Protein AF-A0A2T0Q9R5-F1 (afdb_monomer_lite)

Organism: NCBI:txid1144618

Secondary structure (DSSP, 8-state):
----HHHH-TTSTTHHHHHHHHHHHSTTS-TTHHHHHHHHHHHHHHH-PPPSS--HHHHHHHHHHHHH-GGGS-TTHHHHHH---SSSHHHHHHHHHHHHSTTPPP--S--S---------

Sequence (121 aa):
MAGPFWRKNKDASFAVLLSVVESYYHPETPPDGGAKLHRLVHRVGHEHVSSQVHDIPKFLDQLRAAIADPSQIPGDALDDAADFEDGSDEAFLARVWHDIYPGRPLPTADSGNGDSRAGPG

pLDDT: mean 80.98, std 13.07, range [42.19, 92.5]

Radius of gyration: 16.28 Å; chains: 1; bounding box: 32×43×56 Å

Foldseek 3Di:
DPPDPLVVDVPDQCSLLLQLLLAQQAPVHPVCSLVVLLVVLCCCVPVVDQDPRGGNVVNVVSLLVCLQPVVSPPPCSNCVRRVDPLVDPNSVSQVSVCSNPPPDDRNYPDPDDDPPPDDDD

Structure (mmCIF, N/CA/C/O backbone):
data_AF-A0A2T0Q9R5-F1
#
_entry.id   AF-A0A2T0Q9R5-F1
#
loop_
_atom_site.group_PDB
_atom_site.id
_atom_site.type_symbol
_atom_site.label_atom_id
_atom_site.label_alt_id
_atom_site.label_comp_id
_atom_site.label_asym_id
_atom_site.label_entity_id
_atom_site.label_seq_id
_atom_site.pdbx_PDB_ins_code
_atom_site.Cartn_x
_atom_site.Cartn_y
_atom_site.Cartn_z
_atom_site.occupancy
_atom_site.B_iso_or_equiv
_atom_site.auth_seq_id
_atom_site.auth_comp_id
_atom_site.auth_asym_id
_atom_site.auth_atom_id
_atom_site.pdbx_PDB_model_num
ATOM 1 N N . MET A 1 1 ? -2.820 20.119 -15.777 1.00 43.66 1 MET A N 1
ATOM 2 C CA . MET A 1 1 ? -2.872 19.500 -14.436 1.00 43.66 1 MET A CA 1
ATOM 3 C C . MET A 1 1 ? -1.467 19.072 -14.055 1.00 43.66 1 MET A C 1
ATOM 5 O O . MET A 1 1 ? -0.789 18.457 -14.872 1.00 43.66 1 MET A O 1
ATOM 9 N N . ALA A 1 2 ? -0.977 19.474 -12.884 1.00 56.84 2 ALA A N 1
ATOM 10 C CA . ALA A 1 2 ? 0.310 18.994 -12.402 1.00 56.84 2 ALA A CA 1
ATOM 11 C C . ALA A 1 2 ? 0.127 17.526 -11.999 1.00 56.84 2 ALA A C 1
ATOM 13 O O . ALA A 1 2 ? -0.647 17.254 -11.096 1.00 56.84 2 ALA A O 1
ATOM 14 N N . GLY A 1 3 ? 0.797 16.593 -12.686 1.00 61.56 3 GLY A N 1
ATOM 15 C CA . GLY A 1 3 ? 0.727 15.173 -12.325 1.00 61.56 3 GLY A CA 1
ATOM 16 C C . GLY A 1 3 ? 1.124 14.914 -10.862 1.00 61.56 3 GLY A C 1
ATOM 17 O O . GLY A 1 3 ? 1.839 15.753 -10.287 1.00 61.56 3 G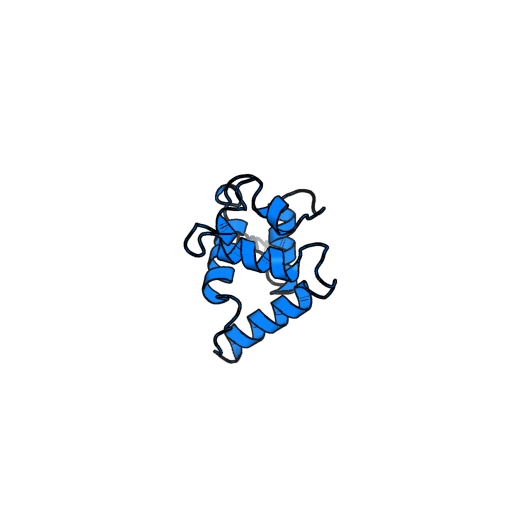LY A O 1
ATOM 18 N N . PRO A 1 4 ? 0.688 13.779 -10.297 1.00 80.00 4 PRO A N 1
ATOM 19 C CA . PRO A 1 4 ? 0.810 13.485 -8.876 1.00 80.00 4 PRO A CA 1
ATOM 20 C C . PRO A 1 4 ? 2.262 13.512 -8.391 1.00 80.00 4 PRO A C 1
ATOM 22 O O . PRO A 1 4 ? 3.198 13.195 -9.135 1.00 80.00 4 PRO A O 1
ATOM 25 N N . PHE A 1 5 ? 2.467 13.936 -7.141 1.00 80.31 5 PHE A N 1
ATOM 26 C CA . PHE A 1 5 ? 3.804 14.215 -6.612 1.00 80.31 5 PHE A CA 1
ATOM 27 C C . PHE A 1 5 ? 4.682 12.955 -6.553 1.00 80.31 5 PHE A C 1
ATOM 29 O O . PHE A 1 5 ? 5.872 13.044 -6.858 1.00 80.31 5 PHE A O 1
ATOM 36 N N . TRP A 1 6 ? 4.107 11.784 -6.251 1.00 82.44 6 TRP A N 1
ATOM 37 C CA . TRP A 1 6 ? 4.840 10.51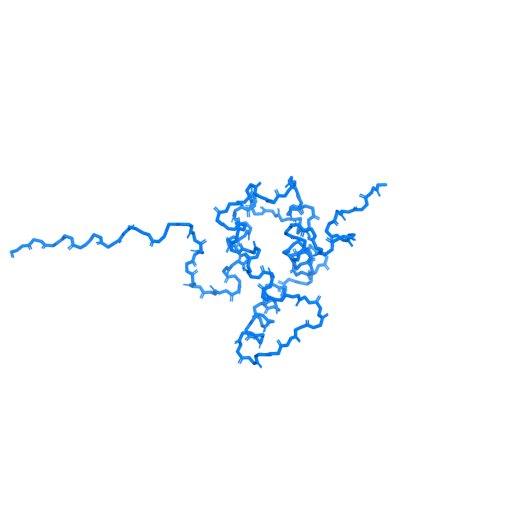5 -6.153 1.00 82.44 6 TRP A CA 1
ATOM 38 C C . TRP A 1 6 ? 5.390 10.042 -7.500 1.00 82.44 6 TRP A C 1
ATOM 40 O O . TRP A 1 6 ? 6.473 9.462 -7.551 1.00 82.44 6 TRP A O 1
ATOM 50 N N . ARG A 1 7 ? 4.717 10.376 -8.612 1.00 80.62 7 ARG A N 1
ATOM 51 C CA . ARG A 1 7 ? 5.225 10.107 -9.969 1.00 80.62 7 ARG A CA 1
ATOM 52 C C . ARG A 1 7 ? 6.424 10.986 -10.335 1.00 80.62 7 ARG A C 1
ATOM 54 O O . ARG A 1 7 ? 7.223 10.612 -11.188 1.00 80.62 7 ARG A O 1
ATOM 61 N N . LYS A 1 8 ? 6.555 12.159 -9.708 1.00 82.06 8 LYS A N 1
ATOM 62 C CA . LYS A 1 8 ? 7.641 13.120 -9.968 1.00 82.06 8 LYS A CA 1
ATOM 63 C C . LYS A 1 8 ? 8.806 12.987 -8.993 1.00 82.06 8 LYS A C 1
ATOM 65 O O . LYS A 1 8 ? 9.930 13.311 -9.363 1.00 82.06 8 LYS A O 1
ATOM 70 N N . ASN A 1 9 ? 8.543 12.543 -7.765 1.00 81.12 9 ASN A N 1
ATOM 71 C CA . ASN A 1 9 ? 9.534 12.439 -6.706 1.00 81.12 9 ASN A CA 1
ATOM 72 C C . ASN A 1 9 ? 9.405 11.106 -5.953 1.00 81.12 9 ASN A C 1
ATOM 74 O O . ASN A 1 9 ? 8.560 10.959 -5.072 1.00 81.12 9 ASN A O 1
ATOM 78 N N . LYS A 1 10 ? 10.297 10.159 -6.267 1.00 73.75 10 LYS A N 1
ATOM 79 C CA . LYS A 1 10 ? 10.360 8.833 -5.622 1.00 73.75 10 LYS A CA 1
ATOM 80 C C . LYS A 1 10 ? 10.882 8.874 -4.179 1.00 73.75 10 LYS A C 1
ATOM 82 O O . LYS A 1 10 ? 10.759 7.887 -3.449 1.00 73.75 10 LYS A O 1
ATOM 87 N N . ASP A 1 11 ? 11.456 10.001 -3.769 1.00 79.38 11 ASP A N 1
ATOM 88 C CA . ASP A 1 11 ? 11.939 10.238 -2.408 1.00 79.38 11 ASP A CA 1
ATOM 89 C C . ASP A 1 11 ? 10.905 10.938 -1.524 1.00 79.38 11 ASP A C 1
ATOM 91 O O . ASP A 1 11 ? 11.137 11.107 -0.329 1.00 79.38 11 ASP A O 1
ATOM 95 N N . ALA A 1 12 ? 9.745 11.308 -2.075 1.00 84.19 12 ALA A N 1
ATOM 96 C CA . ALA A 1 12 ? 8.647 11.817 -1.269 1.00 84.19 12 ALA A CA 1
ATOM 97 C C . ALA A 1 12 ? 8.078 10.726 -0.341 1.00 84.19 12 ALA A C 1
ATOM 99 O O . ALA A 1 12 ? 8.138 9.524 -0.630 1.00 84.19 12 ALA A O 1
ATOM 100 N N . SER A 1 13 ? 7.506 11.159 0.784 1.00 85.88 13 SER A N 1
ATOM 101 C CA . SER A 1 13 ? 6.835 10.276 1.739 1.00 85.88 13 SER A CA 1
ATOM 102 C C . SER A 1 13 ? 5.770 9.439 1.036 1.00 85.88 13 SER A C 1
ATOM 104 O O . SER A 1 13 ? 5.015 9.955 0.216 1.00 85.88 13 SER A O 1
ATOM 106 N N . PHE A 1 14 ? 5.748 8.138 1.331 1.00 88.75 14 PHE A N 1
ATOM 107 C CA . PHE A 1 14 ? 4.812 7.166 0.751 1.00 88.75 14 PHE A CA 1
ATOM 108 C C . PHE A 1 14 ? 4.861 7.027 -0.782 1.00 88.75 14 PHE A C 1
ATOM 110 O O . PHE A 1 14 ? 4.076 6.276 -1.348 1.00 88.75 14 PHE A O 1
ATOM 117 N N . ALA A 1 15 ? 5.811 7.656 -1.486 1.00 90.44 15 ALA A N 1
ATOM 118 C CA . ALA A 1 15 ? 5.853 7.605 -2.948 1.00 90.44 15 ALA A CA 1
ATOM 119 C C . ALA A 1 15 ? 6.051 6.187 -3.507 1.00 90.44 15 ALA A C 1
ATOM 121 O O . ALA A 1 15 ? 5.552 5.870 -4.588 1.00 90.44 15 ALA A O 1
ATOM 122 N N . VAL A 1 16 ? 6.771 5.327 -2.778 1.00 91.62 16 VAL A N 1
ATOM 123 C CA . VAL A 1 16 ? 6.989 3.933 -3.185 1.00 91.62 16 VAL A CA 1
ATOM 124 C C . VAL A 1 16 ? 5.727 3.110 -2.946 1.00 91.62 16 VAL A C 1
ATOM 126 O O . VAL A 1 16 ? 5.347 2.357 -3.837 1.00 91.62 16 VAL A O 1
ATOM 129 N N . LEU A 1 17 ? 5.050 3.302 -1.808 1.00 92.06 17 LEU A N 1
ATOM 130 C CA . LEU A 1 17 ? 3.726 2.737 -1.538 1.00 92.06 17 LEU A CA 1
ATOM 131 C C . LEU A 1 17 ? 2.745 3.083 -2.658 1.00 92.06 17 LEU A C 1
ATOM 133 O O . LEU A 1 17 ? 2.229 2.172 -3.298 1.00 92.06 17 LEU A O 1
ATOM 137 N N . LEU A 1 18 ? 2.587 4.374 -2.952 1.00 91.44 18 LEU A N 1
ATOM 138 C CA . LEU A 1 18 ? 1.685 4.887 -3.986 1.00 91.44 18 LEU A CA 1
ATOM 139 C C . LEU A 1 18 ? 2.012 4.315 -5.371 1.00 91.44 18 LEU A C 1
ATOM 141 O O . LEU A 1 18 ? 1.132 3.833 -6.072 1.00 91.44 18 LEU A O 1
ATOM 145 N N . SER A 1 19 ? 3.296 4.258 -5.734 1.00 90.12 19 SER A N 1
ATOM 146 C CA . SER A 1 19 ? 3.719 3.679 -7.017 1.00 90.12 19 SER A CA 1
ATOM 147 C C . SER A 1 19 ? 3.427 2.178 -7.125 1.00 90.12 19 SER A C 1
ATOM 149 O O . SER A 1 19 ? 3.131 1.682 -8.212 1.00 90.12 19 SER A O 1
ATOM 151 N N . VAL A 1 20 ? 3.559 1.429 -6.025 1.00 91.12 20 VAL A N 1
ATOM 152 C CA . VAL A 1 20 ? 3.245 -0.005 -5.998 1.00 91.12 20 VAL A CA 1
ATOM 153 C C . VAL A 1 20 ? 1.738 -0.204 -6.098 1.00 91.12 20 VAL A C 1
ATOM 155 O O . VAL A 1 20 ? 1.302 -0.980 -6.942 1.00 91.12 20 VAL A O 1
ATOM 158 N N . VAL A 1 21 ? 0.934 0.502 -5.303 1.00 91.06 21 VAL A N 1
ATOM 159 C CA . VAL A 1 21 ? -0.524 0.317 -5.351 1.00 91.06 21 VAL A CA 1
ATOM 160 C C . VAL A 1 21 ? -1.092 0.716 -6.713 1.00 91.06 21 VAL A C 1
ATOM 162 O O . VAL A 1 21 ? -1.870 -0.039 -7.279 1.00 91.06 21 VAL A O 1
ATOM 165 N N . GLU A 1 22 ? -0.568 1.775 -7.327 1.00 91.06 22 GLU A N 1
ATOM 166 C CA . GLU A 1 22 ? -0.885 2.157 -8.707 1.00 91.06 22 GLU A CA 1
ATOM 167 C C . GLU A 1 22 ? -0.535 1.063 -9.728 1.00 91.06 22 GLU A C 1
ATOM 169 O O . GLU A 1 22 ? -1.270 0.814 -10.679 1.00 91.06 22 GLU A O 1
ATOM 174 N N . SER A 1 23 ? 0.573 0.349 -9.532 1.00 89.94 23 SER A N 1
ATOM 175 C CA . SER A 1 23 ? 1.025 -0.669 -10.490 1.00 89.94 23 SER A CA 1
ATOM 176 C C . SER A 1 23 ? 0.296 -2.012 -10.371 1.00 89.94 23 SER A C 1
ATOM 178 O O . SER A 1 23 ? 0.339 -2.807 -11.313 1.00 89.94 23 SER A O 1
ATOM 180 N N . TYR A 1 24 ? -0.324 -2.299 -9.222 1.00 90.19 24 TYR A N 1
ATOM 181 C CA . TYR A 1 24 ? -0.925 -3.609 -8.932 1.00 90.19 24 TYR A CA 1
ATOM 182 C C . TYR A 1 24 ? -2.411 -3.564 -8.568 1.00 90.19 24 TYR A C 1
ATOM 184 O O . TYR A 1 24 ? -3.051 -4.603 -8.634 1.00 90.19 24 TYR A O 1
ATOM 192 N N . TYR A 1 25 ? -2.961 -2.427 -8.159 1.00 88.38 25 TYR A N 1
ATOM 193 C CA . TYR A 1 25 ? -4.350 -2.333 -7.699 1.00 88.38 25 TYR A CA 1
ATOM 194 C C . TYR A 1 25 ? -5.189 -1.337 -8.498 1.00 88.38 25 TYR A C 1
ATOM 196 O O . TYR A 1 25 ? -6.404 -1.354 -8.354 1.00 88.38 25 TYR A O 1
ATOM 204 N N . HIS A 1 26 ? -4.579 -0.538 -9.379 1.00 86.81 26 HIS A N 1
ATOM 205 C CA . HIS A 1 26 ? -5.317 0.369 -10.257 1.00 86.81 26 HIS A CA 1
ATOM 206 C C . HIS A 1 26 ? -6.266 -0.413 -11.189 1.00 86.81 26 HIS A C 1
ATOM 208 O O . HIS A 1 26 ? -5.873 -1.476 -11.684 1.00 86.81 26 HIS A O 1
ATOM 214 N N . PRO A 1 27 ? -7.472 0.090 -11.509 1.00 83.69 27 PRO A N 1
ATOM 215 C CA . PRO A 1 27 ? -8.478 -0.623 -12.313 1.00 83.69 27 PRO A CA 1
ATOM 216 C C . PRO A 1 27 ? -8.010 -0.999 -13.726 1.00 83.69 27 PRO A C 1
ATOM 218 O O . PRO A 1 27 ? -8.505 -1.952 -14.326 1.00 83.69 27 PRO A O 1
ATOM 221 N N . GLU A 1 28 ? -7.024 -0.279 -14.267 1.00 85.12 28 GLU A N 1
ATOM 222 C CA . GLU A 1 28 ? -6.391 -0.612 -15.553 1.00 85.12 28 GLU A CA 1
ATOM 223 C C . GLU A 1 28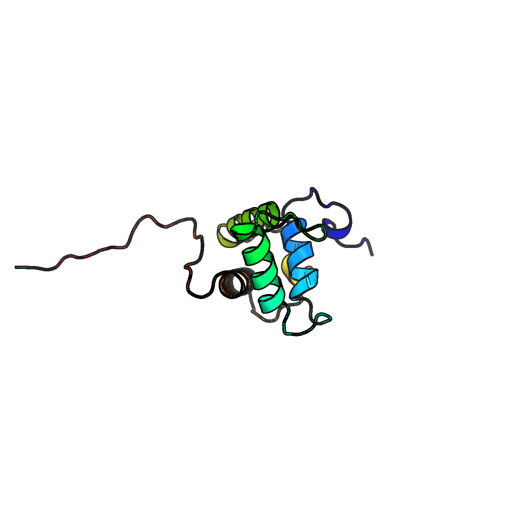 ? -5.424 -1.810 -15.472 1.00 85.12 28 GLU A C 1
ATOM 225 O O . GLU A 1 28 ? -4.947 -2.309 -16.496 1.00 85.12 28 GLU A O 1
ATOM 230 N N . THR A 1 29 ? -5.110 -2.283 -14.266 1.00 83.12 29 THR A N 1
ATOM 231 C CA . THR A 1 29 ? -4.236 -3.434 -14.040 1.00 83.12 29 THR A CA 1
ATOM 232 C C . THR A 1 29 ? -5.049 -4.731 -13.990 1.00 83.12 29 THR A C 1
ATOM 234 O O . THR A 1 29 ? -6.208 -4.744 -13.580 1.00 83.12 29 THR A O 1
ATOM 237 N N . PRO A 1 30 ? -4.478 -5.862 -14.440 1.00 81.94 30 PRO A N 1
ATOM 238 C CA . PRO A 1 30 ? -5.178 -7.140 -14.397 1.00 81.94 30 PRO A CA 1
ATOM 239 C C . PRO A 1 30 ? -5.499 -7.555 -12.949 1.00 81.94 30 PRO A C 1
ATOM 241 O O . PRO A 1 30 ? -4.668 -7.337 -12.064 1.00 81.94 30 PRO A O 1
ATOM 244 N N . PRO A 1 31 ? -6.628 -8.255 -12.718 1.00 77.44 31 PRO A N 1
ATOM 245 C CA . PRO A 1 31 ? -7.159 -8.543 -11.378 1.00 77.44 31 PRO A CA 1
ATOM 246 C C . PRO A 1 31 ? -6.228 -9.389 -10.491 1.00 77.44 31 PRO A C 1
ATOM 248 O O . PRO A 1 31 ? -6.379 -9.415 -9.275 1.00 77.44 31 PRO A O 1
ATOM 251 N N . ASP A 1 32 ? -5.223 -10.052 -11.070 1.00 84.94 32 ASP A N 1
ATOM 252 C CA . ASP A 1 32 ? -4.192 -10.814 -10.351 1.00 84.94 32 ASP A CA 1
ATOM 253 C C . ASP A 1 32 ? -3.088 -9.948 -9.710 1.00 84.94 32 ASP A C 1
ATOM 255 O O . ASP A 1 32 ? -2.016 -10.455 -9.359 1.00 84.94 32 ASP A O 1
ATOM 259 N N . GLY A 1 33 ? -3.285 -8.637 -9.604 1.00 85.88 33 GLY A N 1
ATOM 260 C CA . GLY A 1 33 ? -2.294 -7.705 -9.084 1.00 85.88 33 GLY A CA 1
ATOM 261 C C . GLY A 1 33 ? -1.812 -8.029 -7.667 1.00 85.88 33 GLY A C 1
ATOM 262 O O . GLY A 1 33 ? -0.602 -8.149 -7.455 1.00 85.88 33 GLY A O 1
ATOM 263 N N . GLY A 1 34 ? -2.729 -8.308 -6.734 1.00 86.06 34 GLY A N 1
ATOM 264 C CA . GLY A 1 34 ? -2.391 -8.738 -5.368 1.00 86.06 34 GLY A CA 1
ATOM 265 C C . GLY A 1 34 ? -1.551 -10.021 -5.340 1.00 86.06 34 GLY A C 1
ATOM 266 O O . GLY A 1 34 ? -0.500 -10.080 -4.698 1.00 86.06 34 GLY A O 1
ATOM 267 N N . ALA A 1 35 ? -1.910 -11.022 -6.153 1.00 88.00 35 ALA A N 1
ATOM 268 C CA . ALA A 1 35 ? -1.146 -12.266 -6.270 1.00 88.00 35 ALA A CA 1
ATOM 269 C C . ALA A 1 35 ? 0.265 -12.049 -6.854 1.00 88.00 35 ALA A C 1
ATOM 271 O O . ALA A 1 35 ? 1.222 -12.720 -6.451 1.00 88.00 35 ALA A O 1
ATOM 272 N N . LYS A 1 36 ? 0.424 -11.116 -7.801 1.00 88.81 36 LYS A N 1
ATOM 273 C CA . LYS A 1 36 ? 1.741 -10.728 -8.335 1.00 88.81 36 LYS A CA 1
ATOM 274 C C . LYS A 1 36 ? 2.575 -10.007 -7.283 1.00 88.81 36 LYS A C 1
ATOM 276 O O . LYS A 1 36 ? 3.761 -10.316 -7.156 1.00 88.81 36 LYS A O 1
ATOM 281 N N . LEU A 1 37 ? 1.965 -9.107 -6.515 1.00 89.69 37 LEU A N 1
ATOM 282 C CA . LEU A 1 37 ? 2.638 -8.402 -5.432 1.00 89.69 37 LEU A CA 1
ATOM 283 C C . LEU A 1 37 ? 3.102 -9.372 -4.340 1.00 89.69 37 LEU A C 1
ATOM 285 O O . LEU A 1 37 ? 4.262 -9.317 -3.940 1.00 89.69 37 LEU A O 1
ATOM 289 N N . HIS A 1 38 ? 2.259 -10.324 -3.935 1.00 89.94 38 HIS A N 1
ATOM 290 C CA . HIS A 1 38 ? 2.633 -11.383 -2.996 1.00 89.94 38 HIS A CA 1
ATOM 291 C C . HIS A 1 38 ? 3.862 -12.166 -3.474 1.00 89.94 38 HIS A C 1
ATOM 293 O O . HIS A 1 38 ? 4.836 -12.307 -2.735 1.00 89.94 38 HIS A O 1
ATOM 299 N N . ARG A 1 39 ? 3.870 -12.621 -4.736 1.00 88.81 39 ARG A N 1
ATOM 300 C CA . ARG A 1 39 ? 5.025 -13.328 -5.321 1.00 88.81 39 ARG A CA 1
ATOM 301 C C . ARG A 1 39 ? 6.284 -12.468 -5.312 1.00 88.81 39 ARG A C 1
ATOM 303 O O . ARG A 1 39 ? 7.365 -12.988 -5.047 1.00 88.81 39 ARG A O 1
ATOM 310 N N . LEU A 1 40 ? 6.153 -11.173 -5.598 1.00 88.44 40 LEU A N 1
ATOM 311 C CA . LEU A 1 40 ? 7.272 -10.238 -5.599 1.00 88.44 40 LEU A CA 1
ATOM 312 C C . LEU A 1 40 ? 7.847 -10.052 -4.191 1.00 88.44 40 LEU A C 1
ATOM 314 O O . LEU A 1 40 ? 9.057 -10.177 -4.012 1.00 88.44 40 LEU A O 1
ATOM 318 N N . VAL A 1 41 ? 6.994 -9.830 -3.189 1.00 89.31 41 VAL A N 1
ATOM 319 C CA . VAL A 1 41 ? 7.410 -9.706 -1.785 1.00 89.31 41 VAL A CA 1
ATOM 320 C C . VAL A 1 41 ? 8.057 -10.995 -1.288 1.00 89.31 41 VAL A C 1
ATOM 322 O O . VAL A 1 41 ? 9.135 -10.949 -0.695 1.00 89.31 41 VAL A O 1
ATOM 325 N N . HIS A 1 42 ? 7.449 -12.146 -1.580 1.00 88.19 42 HIS A N 1
ATOM 326 C CA . HIS A 1 42 ? 7.990 -13.449 -1.205 1.00 88.19 42 HIS A CA 1
ATOM 327 C C . HIS A 1 42 ? 9.367 -13.688 -1.835 1.00 88.19 42 HIS A C 1
ATOM 329 O O . HIS A 1 42 ? 10.295 -14.118 -1.154 1.00 88.19 42 HIS A O 1
ATOM 335 N N . ARG A 1 43 ? 9.535 -13.365 -3.122 1.00 85.75 43 ARG A N 1
ATOM 336 C CA . ARG A 1 43 ? 10.812 -13.484 -3.833 1.00 85.75 43 ARG A CA 1
ATOM 337 C C . ARG A 1 43 ? 11.891 -12.583 -3.231 1.00 85.75 43 ARG A C 1
ATOM 339 O O . ARG A 1 43 ? 12.984 -13.065 -2.963 1.00 85.75 43 ARG A O 1
ATOM 346 N N . VAL A 1 44 ? 11.605 -11.307 -2.970 1.00 87.19 44 VAL A N 1
ATOM 347 C CA . VAL A 1 44 ? 12.600 -10.402 -2.362 1.00 87.19 44 VAL A CA 1
ATOM 348 C C . VAL A 1 44 ? 12.968 -10.850 -0.945 1.00 87.19 44 VAL A C 1
ATOM 350 O O . VAL A 1 44 ? 14.147 -10.887 -0.606 1.00 87.19 44 VAL A O 1
ATOM 353 N N . GLY A 1 45 ? 11.983 -11.234 -0.129 1.00 81.69 45 GLY A N 1
ATOM 354 C CA . GLY A 1 45 ? 12.215 -11.648 1.257 1.00 81.69 45 GLY A CA 1
ATOM 355 C C . GLY A 1 45 ? 12.909 -13.006 1.403 1.00 81.69 45 GLY A C 1
ATOM 356 O O . GLY A 1 45 ? 13.706 -13.182 2.318 1.00 81.69 45 GLY A O 1
ATOM 357 N N . HIS A 1 46 ? 12.623 -13.964 0.519 1.00 81.12 46 HIS A N 1
ATOM 358 C CA . HIS A 1 46 ? 13.156 -15.326 0.613 1.00 81.12 46 HIS A CA 1
ATOM 359 C C . HIS A 1 46 ? 14.419 -15.5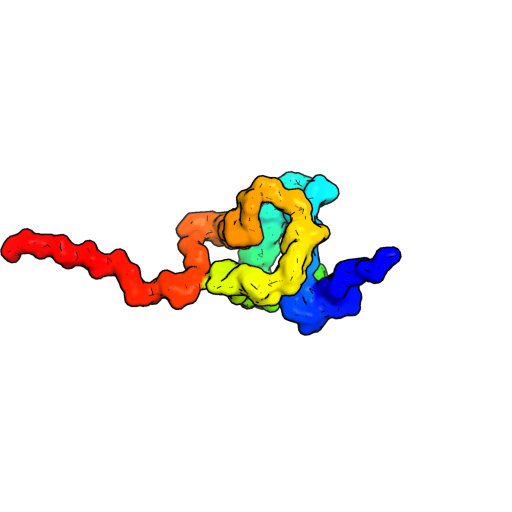23 -0.235 1.00 81.12 46 HIS A C 1
ATOM 361 O O . HIS A 1 46 ? 15.387 -16.136 0.209 1.00 81.12 46 HIS A O 1
ATOM 367 N N . GLU A 1 47 ? 14.430 -14.993 -1.459 1.00 78.44 47 GLU A N 1
ATOM 368 C CA . GLU A 1 47 ? 15.530 -15.170 -2.414 1.00 78.44 47 GLU A CA 1
ATOM 369 C C . GLU A 1 47 ? 16.587 -14.053 -2.295 1.00 78.44 47 GLU A C 1
ATOM 371 O O . GLU A 1 47 ? 17.610 -14.116 -2.971 1.00 78.44 47 GLU A O 1
ATOM 376 N N . HIS A 1 48 ? 16.365 -13.041 -1.438 1.00 71.88 48 HIS A N 1
ATOM 377 C CA . HIS A 1 48 ? 17.239 -11.867 -1.254 1.00 71.88 48 HIS A CA 1
ATOM 378 C C . HIS A 1 48 ? 17.589 -11.148 -2.568 1.00 71.88 48 HIS A C 1
ATOM 380 O O . HIS A 1 48 ? 18.623 -10.489 -2.690 1.00 71.88 48 HIS A O 1
ATOM 386 N N . VAL A 1 49 ? 16.721 -11.267 -3.574 1.00 77.38 49 VAL A N 1
ATOM 387 C CA . VAL A 1 49 ? 16.893 -10.587 -4.857 1.00 77.38 49 VAL A CA 1
ATOM 388 C C . VAL A 1 49 ? 16.343 -9.172 -4.773 1.00 77.38 49 VAL A C 1
ATOM 390 O O . VAL A 1 49 ? 15.318 -8.925 -4.143 1.00 77.38 49 VAL A O 1
ATOM 393 N N . SER A 1 50 ? 17.004 -8.232 -5.441 1.00 73.75 50 SER A N 1
ATOM 394 C CA . SER A 1 50 ? 16.491 -6.871 -5.568 1.00 73.75 50 SER A CA 1
ATOM 395 C C . SER A 1 50 ? 15.553 -6.782 -6.774 1.00 73.75 50 SER A C 1
ATOM 397 O O . SER A 1 50 ? 15.863 -7.299 -7.850 1.00 73.75 50 SER A O 1
ATOM 399 N N . SER A 1 51 ? 14.395 -6.145 -6.608 1.00 75.38 51 SER A N 1
ATOM 400 C CA . SER A 1 51 ? 13.494 -5.856 -7.725 1.00 75.38 51 SER A CA 1
ATOM 401 C C . SER A 1 51 ? 13.948 -4.578 -8.423 1.00 75.38 51 SER A C 1
ATOM 403 O O . SER A 1 51 ? 14.130 -3.549 -7.781 1.00 75.38 51 SER A O 1
ATOM 405 N N . GLN A 1 52 ? 14.107 -4.623 -9.748 1.00 74.31 52 GLN A N 1
ATOM 406 C CA . GLN A 1 52 ? 14.467 -3.432 -10.531 1.00 74.31 52 GLN A CA 1
ATOM 407 C C . GLN A 1 52 ? 13.301 -2.445 -10.690 1.00 74.31 52 GLN A C 1
ATOM 409 O O . GLN A 1 52 ? 13.518 -1.303 -11.089 1.00 74.31 52 GLN A O 1
ATOM 414 N N . VAL A 1 53 ? 12.070 -2.887 -10.408 1.00 75.12 53 VAL A N 1
ATOM 415 C CA . VAL A 1 53 ? 10.849 -2.108 -10.664 1.00 75.12 53 VAL A CA 1
ATOM 416 C C . VAL A 1 53 ? 10.408 -1.337 -9.421 1.00 75.12 53 VAL A C 1
ATOM 418 O O . VAL A 1 53 ? 10.109 -0.148 -9.509 1.00 75.12 53 VAL A O 1
ATOM 421 N N . HIS A 1 54 ? 10.411 -1.990 -8.256 1.00 83.69 54 HIS A N 1
ATOM 422 C CA . HIS A 1 54 ? 9.972 -1.393 -6.995 1.00 83.69 54 HIS A CA 1
ATOM 423 C C . HIS A 1 54 ? 10.915 -1.759 -5.855 1.00 83.69 54 HIS A C 1
ATOM 425 O O . HIS A 1 54 ? 11.318 -2.913 -5.723 1.00 83.69 54 HIS A O 1
ATOM 431 N N . ASP A 1 55 ? 11.201 -0.791 -4.991 1.00 88.19 55 ASP A N 1
ATOM 432 C CA . ASP A 1 55 ? 11.945 -1.013 -3.756 1.00 88.19 55 ASP A CA 1
ATOM 433 C C . ASP A 1 55 ? 11.023 -1.671 -2.717 1.00 88.19 55 ASP A C 1
ATOM 435 O O . ASP A 1 55 ? 10.272 -1.001 -2.009 1.00 88.19 55 ASP A O 1
ATOM 439 N N . ILE A 1 56 ? 11.023 -3.007 -2.684 1.00 90.00 56 ILE A N 1
ATOM 440 C CA . ILE A 1 56 ? 10.141 -3.797 -1.813 1.00 90.00 56 ILE A CA 1
ATOM 441 C C . ILE A 1 56 ? 10.397 -3.562 -0.317 1.00 90.00 56 ILE A C 1
ATOM 443 O O . ILE A 1 56 ? 9.417 -3.416 0.414 1.00 90.00 56 ILE A O 1
ATOM 447 N N . PRO A 1 57 ? 11.649 -3.486 0.175 1.00 89.19 57 PRO A N 1
ATOM 448 C CA . PRO A 1 57 ? 11.908 -3.108 1.562 1.00 89.19 57 PRO A CA 1
ATOM 449 C C . PRO A 1 57 ? 11.290 -1.756 1.933 1.00 89.19 57 PRO A C 1
ATOM 451 O O . PRO A 1 57 ? 10.575 -1.671 2.932 1.00 89.19 57 PRO A O 1
ATOM 454 N N . LYS A 1 58 ? 11.496 -0.721 1.106 1.00 89.88 58 LYS A N 1
ATOM 455 C CA . LYS A 1 58 ? 10.930 0.617 1.338 1.00 89.88 58 LYS A CA 1
ATOM 456 C C . LYS A 1 58 ? 9.405 0.623 1.229 1.00 89.88 58 LYS A C 1
ATOM 458 O O . LYS A 1 58 ? 8.741 1.279 2.022 1.00 89.88 58 LYS A O 1
ATOM 463 N N . PHE A 1 59 ? 8.843 -0.137 0.290 1.00 91.75 59 PHE A N 1
ATOM 464 C CA . PHE A 1 59 ? 7.401 -0.354 0.176 1.00 91.75 59 PHE A CA 1
ATOM 465 C C . PHE A 1 59 ? 6.807 -0.955 1.457 1.00 91.75 59 PHE A C 1
ATOM 467 O O . PHE A 1 59 ? 5.828 -0.426 1.971 1.00 91.75 59 PHE A O 1
ATOM 474 N N . LEU A 1 60 ? 7.397 -2.029 1.993 1.00 90.75 60 LEU A N 1
ATOM 475 C CA . LEU A 1 60 ? 6.895 -2.692 3.201 1.00 90.75 60 LEU A CA 1
ATOM 476 C C . LEU A 1 60 ? 6.995 -1.797 4.440 1.00 90.75 60 LEU A C 1
ATOM 478 O O . LEU A 1 60 ? 6.119 -1.856 5.298 1.00 90.75 60 LEU A O 1
ATOM 482 N N . ASP A 1 61 ? 8.048 -0.987 4.536 1.00 90.94 61 ASP A N 1
ATOM 483 C CA . ASP A 1 61 ? 8.212 0.002 5.603 1.00 90.94 61 ASP A CA 1
ATOM 484 C C . ASP A 1 61 ? 7.115 1.077 5.540 1.00 90.94 61 ASP A C 1
ATOM 486 O O . ASP A 1 61 ? 6.389 1.287 6.512 1.00 90.94 61 ASP A O 1
ATOM 490 N N . GLN A 1 62 ? 6.897 1.656 4.354 1.00 92.50 62 GLN A N 1
ATOM 491 C CA . GLN A 1 62 ? 5.837 2.640 4.121 1.00 92.50 62 GLN A CA 1
ATOM 492 C C . GLN A 1 62 ? 4.437 2.054 4.329 1.00 92.50 62 GLN A C 1
ATOM 494 O O . GLN A 1 62 ? 3.588 2.720 4.908 1.00 92.50 62 GLN A O 1
ATOM 499 N N . LEU A 1 63 ? 4.190 0.809 3.910 1.00 92.06 63 LEU A N 1
ATOM 500 C CA . LEU A 1 63 ? 2.915 0.127 4.138 1.00 92.06 63 LEU A CA 1
ATOM 501 C C . LEU A 1 63 ? 2.639 -0.050 5.635 1.00 92.06 63 LEU A C 1
ATOM 503 O O . LEU A 1 63 ? 1.531 0.208 6.086 1.00 92.06 63 LEU A O 1
ATOM 507 N N . ARG A 1 64 ? 3.639 -0.457 6.426 1.00 90.81 64 ARG A N 1
ATOM 508 C CA . ARG A 1 64 ? 3.487 -0.587 7.885 1.00 90.81 64 ARG A CA 1
ATOM 509 C C . ARG A 1 64 ? 3.216 0.759 8.546 1.00 90.81 64 ARG A C 1
ATOM 511 O O . ARG A 1 64 ? 2.340 0.830 9.398 1.00 90.81 64 ARG A O 1
ATOM 518 N N . ALA A 1 65 ? 3.937 1.805 8.143 1.00 90.69 65 ALA A N 1
ATOM 519 C CA . ALA A 1 65 ? 3.708 3.157 8.642 1.00 90.69 65 ALA A CA 1
ATOM 520 C C . ALA A 1 65 ? 2.294 3.651 8.299 1.00 90.69 65 ALA A C 1
ATOM 522 O O . ALA A 1 65 ? 1.609 4.167 9.172 1.00 90.69 65 ALA A O 1
ATOM 523 N N . ALA A 1 66 ? 1.830 3.405 7.070 1.00 91.00 66 ALA A N 1
ATOM 524 C CA . ALA A 1 66 ? 0.485 3.762 6.628 1.00 91.00 66 ALA A CA 1
ATOM 525 C C . ALA A 1 66 ? -0.615 2.973 7.359 1.00 91.00 66 ALA A C 1
ATOM 527 O O . ALA A 1 66 ? -1.650 3.536 7.682 1.00 91.00 66 ALA A O 1
ATOM 528 N N . ILE A 1 67 ? -0.401 1.685 7.652 1.00 90.38 67 ILE A N 1
ATOM 529 C CA . ILE A 1 67 ? -1.346 0.888 8.455 1.00 90.38 67 ILE A CA 1
ATOM 530 C C . ILE A 1 67 ? -1.398 1.390 9.904 1.00 90.38 67 ILE A C 1
ATOM 532 O O . ILE A 1 67 ? -2.455 1.358 10.527 1.00 90.38 67 ILE A O 1
ATOM 536 N N . ALA A 1 68 ? -0.262 1.823 10.456 1.00 88.62 68 ALA A N 1
ATOM 537 C CA . ALA A 1 68 ? -0.197 2.342 11.816 1.00 88.62 68 ALA A CA 1
ATOM 538 C C . ALA A 1 68 ? -0.807 3.748 11.945 1.00 88.62 68 ALA A C 1
ATOM 540 O O . ALA A 1 68 ? -1.420 4.044 12.967 1.00 88.62 68 ALA A O 1
ATOM 541 N N . ASP A 1 69 ? -0.622 4.602 10.936 1.00 87.38 69 ASP A N 1
ATOM 542 C CA . ASP A 1 69 ? -1.154 5.964 10.888 1.00 87.38 69 ASP A CA 1
ATOM 543 C C . ASP A 1 69 ? -1.458 6.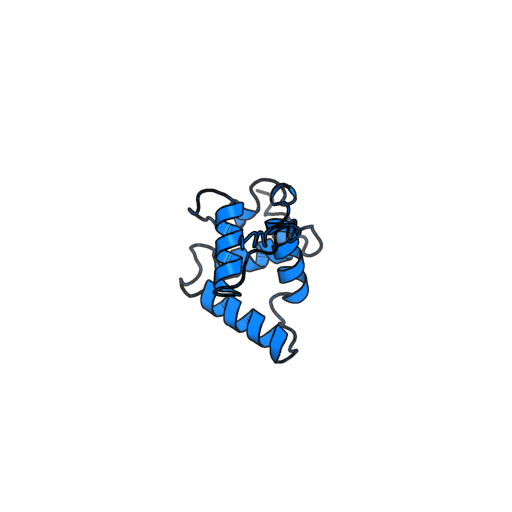374 9.429 1.00 87.38 69 ASP A C 1
ATOM 545 O O . ASP A 1 69 ? -0.596 6.935 8.740 1.00 87.38 69 ASP A O 1
ATOM 549 N N . PRO A 1 70 ? -2.678 6.105 8.924 1.00 85.69 70 PRO A N 1
ATOM 550 C CA . PRO A 1 70 ? -3.055 6.405 7.538 1.00 85.69 70 PRO A CA 1
ATOM 551 C C . PRO A 1 70 ? -3.061 7.912 7.252 1.00 85.69 70 PRO A C 1
ATOM 553 O O . PRO A 1 70 ? -2.810 8.325 6.123 1.00 85.69 70 PRO A O 1
ATOM 556 N N . SER A 1 71 ? -3.225 8.743 8.289 1.00 84.94 71 SER A N 1
ATOM 557 C CA . SER A 1 71 ? -3.187 10.211 8.212 1.00 84.94 71 SER A CA 1
ATOM 558 C C . SER A 1 71 ? -1.852 10.771 7.701 1.00 84.94 71 SER A C 1
ATOM 560 O O . SER A 1 71 ? -1.765 11.952 7.363 1.00 84.94 71 SER A O 1
ATOM 562 N N . GLN A 1 72 ? -0.788 9.959 7.677 1.00 86.25 72 GLN A N 1
ATOM 563 C CA . GLN A 1 72 ? 0.515 10.355 7.134 1.00 86.25 72 GLN A CA 1
ATOM 564 C C . GLN A 1 72 ? 0.554 10.335 5.608 1.00 86.25 72 GLN A C 1
ATOM 566 O O . GLN A 1 72 ? 1.447 10.951 5.013 1.00 86.25 72 GLN A O 1
ATOM 571 N N . ILE A 1 73 ? -0.383 9.631 4.970 1.00 85.06 73 ILE A N 1
ATOM 572 C CA . ILE A 1 73 ? -0.533 9.664 3.524 1.00 85.06 73 ILE A CA 1
ATOM 573 C C . ILE A 1 73 ? -1.121 11.034 3.160 1.00 85.06 73 ILE A C 1
ATOM 575 O O . ILE A 1 73 ? -2.136 11.453 3.713 1.00 85.06 73 ILE A O 1
ATOM 579 N N . PRO A 1 74 ? -0.460 11.796 2.279 1.00 82.50 74 PRO A N 1
ATOM 580 C CA . PRO A 1 74 ? -0.867 13.166 2.015 1.00 82.50 74 PRO A CA 1
ATOM 581 C C . PRO A 1 74 ? -2.144 13.225 1.165 1.00 82.50 74 PRO A C 1
ATOM 583 O O . PRO A 1 74 ? -2.097 12.968 -0.037 1.00 82.50 74 PRO A O 1
ATOM 586 N N . GLY A 1 75 ? -3.245 13.660 1.785 1.00 82.12 75 GLY A N 1
ATOM 587 C CA . GLY A 1 75 ? -4.538 13.858 1.118 1.00 82.12 75 GLY A CA 1
ATOM 588 C C . GLY A 1 75 ? -5.091 12.560 0.530 1.00 82.12 75 GLY A C 1
ATOM 589 O O . GLY A 1 75 ? -4.786 11.481 1.023 1.00 82.12 75 GLY A O 1
ATOM 590 N N . ASP A 1 76 ? -5.827 12.668 -0.573 1.00 83.81 76 ASP A N 1
ATOM 591 C CA . ASP A 1 76 ? -6.446 11.535 -1.277 1.00 83.81 76 ASP A CA 1
ATOM 592 C C . ASP A 1 76 ? -5.463 10.769 -2.188 1.00 83.81 76 ASP A C 1
ATOM 594 O O . ASP A 1 76 ? -5.850 10.118 -3.150 1.00 83.81 76 ASP A O 1
ATOM 598 N N . ALA A 1 77 ? -4.155 10.833 -1.910 1.00 87.38 77 ALA A N 1
ATOM 599 C CA . ALA A 1 77 ? -3.139 10.258 -2.792 1.00 87.38 77 ALA A CA 1
ATOM 600 C C . ALA A 1 77 ? -3.271 8.737 -2.968 1.00 87.38 77 ALA A C 1
ATOM 602 O O . ALA A 1 77 ? -2.876 8.210 -4.006 1.00 87.38 77 ALA A O 1
ATOM 603 N N . LEU A 1 78 ? -3.777 8.031 -1.952 1.00 86.56 78 LEU A N 1
ATOM 604 C CA . LEU A 1 78 ? -4.015 6.591 -2.018 1.00 86.56 78 LEU A CA 1
ATOM 605 C C . LEU A 1 78 ? -5.169 6.269 -2.981 1.00 86.56 78 LEU A C 1
ATOM 607 O O . LEU A 1 78 ? -5.032 5.366 -3.808 1.00 86.56 78 LEU A O 1
ATOM 611 N N . ASP A 1 79 ? -6.258 7.034 -2.883 1.00 86.62 79 ASP A N 1
ATOM 612 C CA . ASP A 1 79 ? -7.428 6.962 -3.761 1.00 86.62 79 ASP A CA 1
ATOM 613 C C . ASP A 1 79 ? -7.032 7.289 -5.208 1.00 86.62 79 ASP A C 1
ATOM 615 O O . ASP A 1 79 ? -7.192 6.452 -6.088 1.00 86.62 79 ASP A O 1
ATOM 619 N N . ASP A 1 80 ? -6.325 8.401 -5.439 1.00 86.44 80 ASP A N 1
ATOM 620 C CA . ASP A 1 80 ? -5.787 8.765 -6.761 1.00 86.44 80 ASP A CA 1
ATOM 621 C C . ASP A 1 80 ? -4.863 7.685 -7.367 1.00 86.44 80 ASP A C 1
ATOM 623 O O . ASP A 1 80 ? -4.689 7.611 -8.587 1.00 86.44 80 ASP A O 1
ATOM 627 N N . ALA A 1 81 ? -4.182 6.895 -6.530 1.00 86.75 81 ALA A N 1
ATOM 628 C CA . ALA A 1 81 ? -3.232 5.888 -6.988 1.00 86.75 81 ALA A CA 1
ATOM 629 C C . ALA A 1 81 ? -3.905 4.561 -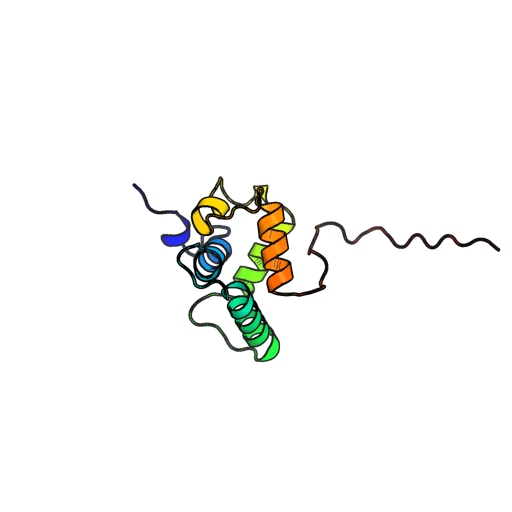7.351 1.00 86.75 81 ALA A C 1
ATOM 631 O O . ALA A 1 81 ? -3.478 3.925 -8.312 1.00 86.75 81 ALA A O 1
ATOM 632 N N . ALA A 1 82 ? -4.902 4.114 -6.588 1.00 84.88 82 ALA A N 1
ATOM 633 C CA . ALA A 1 82 ? -5.490 2.784 -6.744 1.00 84.88 82 ALA A CA 1
ATOM 634 C C . ALA A 1 82 ? -6.973 2.783 -7.142 1.00 84.88 82 ALA A C 1
ATOM 636 O O . ALA A 1 82 ? -7.448 1.726 -7.546 1.00 84.88 82 ALA A O 1
ATOM 637 N N . ASP A 1 83 ? -7.662 3.927 -7.082 1.00 84.50 83 ASP A N 1
ATOM 638 C CA . ASP A 1 83 ? -9.085 4.109 -7.419 1.00 84.50 83 ASP A CA 1
ATOM 639 C C . ASP A 1 83 ? -9.950 2.998 -6.798 1.00 84.50 83 ASP A C 1
ATOM 641 O O . ASP A 1 83 ? -10.663 2.256 -7.477 1.00 84.50 83 ASP A O 1
ATOM 645 N N . PHE A 1 84 ? -9.761 2.778 -5.493 1.00 79.38 84 PHE A N 1
ATOM 646 C CA . PHE A 1 84 ? -10.324 1.632 -4.790 1.00 79.38 84 PHE A CA 1
ATOM 647 C C . PHE A 1 84 ? -11.711 1.940 -4.220 1.00 79.38 84 PHE A C 1
ATOM 649 O O . PHE A 1 84 ? -11.965 2.991 -3.646 1.00 79.38 84 PHE A O 1
ATOM 656 N N . GLU A 1 85 ? -12.608 0.957 -4.283 1.00 76.06 85 GLU A N 1
ATOM 657 C CA . GLU A 1 85 ? -13.975 1.082 -3.754 1.00 76.06 85 GLU A CA 1
ATOM 658 C C . GLU A 1 85 ? -14.116 0.558 -2.308 1.00 76.06 85 GLU A C 1
ATOM 660 O O . GLU A 1 85 ? -15.225 0.453 -1.786 1.00 76.06 85 GLU A O 1
ATOM 665 N N . ASP A 1 86 ? -13.005 0.222 -1.637 1.00 73.94 86 ASP A N 1
ATOM 666 C CA . ASP A 1 86 ? -12.971 -0.348 -0.275 1.00 73.94 86 ASP A CA 1
ATOM 667 C C . ASP A 1 86 ? -13.504 0.611 0.823 1.00 73.94 86 ASP A C 1
ATOM 669 O O . ASP A 1 86 ? -13.633 0.226 1.986 1.00 73.94 86 ASP A O 1
ATOM 673 N N . GLY A 1 87 ? -13.865 1.849 0.469 1.00 73.62 87 GLY A N 1
ATOM 674 C CA . GLY A 1 87 ? -14.607 2.790 1.315 1.00 73.62 87 GLY A CA 1
ATOM 675 C C . GLY A 1 87 ? -13.767 3.565 2.335 1.00 73.62 87 GLY A C 1
ATOM 676 O O . GLY A 1 87 ? -14.236 4.589 2.835 1.00 73.62 87 GLY A O 1
ATOM 677 N N . SER A 1 88 ? -12.542 3.120 2.634 1.00 84.25 88 SER A N 1
ATOM 678 C CA . SER A 1 88 ? -11.544 3.885 3.391 1.00 84.25 88 SER A CA 1
ATOM 679 C C . SER A 1 88 ? -10.110 3.438 3.097 1.00 84.25 88 SER A C 1
ATOM 681 O O . SER A 1 88 ? -9.865 2.276 2.758 1.00 84.25 88 SER A O 1
ATOM 683 N N . ASP A 1 89 ? -9.153 4.348 3.306 1.00 87.25 89 ASP A N 1
ATOM 684 C CA . ASP A 1 89 ? -7.717 4.062 3.181 1.00 87.25 89 ASP A CA 1
ATOM 685 C C . ASP A 1 89 ? -7.292 2.885 4.070 1.00 87.25 89 ASP A C 1
ATOM 687 O O . ASP A 1 89 ? -6.535 2.012 3.652 1.00 87.25 89 ASP A O 1
ATOM 691 N N . GLU A 1 90 ? -7.814 2.815 5.297 1.00 88.31 90 GLU A N 1
ATOM 692 C CA . GLU A 1 90 ? -7.520 1.742 6.253 1.00 88.31 90 GLU A CA 1
ATOM 693 C C . GLU A 1 90 ? -7.953 0.368 5.736 1.00 88.31 90 GLU A C 1
ATOM 695 O O . GLU A 1 90 ? -7.192 -0.600 5.826 1.00 88.31 90 GLU A O 1
ATOM 700 N N . ALA A 1 91 ? -9.166 0.279 5.181 1.00 88.62 91 ALA A N 1
ATOM 701 C CA . ALA A 1 91 ? -9.698 -0.963 4.634 1.00 88.62 91 ALA A CA 1
ATOM 702 C C . ALA A 1 91 ? -8.860 -1.432 3.439 1.00 88.62 91 ALA A C 1
ATOM 704 O O . ALA A 1 91 ? -8.483 -2.607 3.364 1.00 88.62 91 ALA A O 1
ATOM 705 N N . PHE A 1 92 ? -8.482 -0.499 2.564 1.00 90.38 92 PHE A N 1
ATOM 706 C CA . PHE A 1 92 ? -7.604 -0.781 1.439 1.00 90.38 92 PHE A CA 1
ATOM 707 C C . PHE A 1 92 ? -6.212 -1.246 1.888 1.00 90.38 92 PHE A C 1
ATOM 709 O O . PHE A 1 92 ? -5.730 -2.291 1.449 1.00 90.38 92 PHE A O 1
ATOM 716 N N . LEU A 1 93 ? -5.562 -0.533 2.810 1.00 91.44 93 LEU A N 1
ATOM 717 C CA . LEU A 1 93 ? -4.235 -0.896 3.319 1.00 91.44 93 LEU A CA 1
ATOM 718 C C . LEU A 1 93 ? -4.249 -2.261 4.020 1.00 91.44 93 LEU A C 1
ATOM 720 O O . LEU A 1 93 ? -3.313 -3.053 3.862 1.00 91.44 93 LEU A O 1
ATOM 724 N N . ALA A 1 94 ? -5.322 -2.569 4.752 1.00 89.81 94 ALA A N 1
ATOM 725 C CA . ALA A 1 94 ? -5.511 -3.871 5.374 1.00 89.81 94 ALA A CA 1
ATOM 726 C C . ALA A 1 94 ? -5.656 -4.991 4.337 1.00 89.81 94 ALA A C 1
ATOM 728 O O . ALA A 1 94 ? -5.050 -6.057 4.485 1.00 89.81 94 ALA A O 1
ATOM 729 N N . ARG A 1 95 ? -6.402 -4.744 3.255 1.00 89.75 95 ARG A N 1
ATOM 730 C CA . ARG A 1 95 ? -6.519 -5.667 2.123 1.00 89.75 95 ARG A CA 1
ATOM 731 C C . ARG A 1 95 ? -5.164 -5.912 1.461 1.00 89.75 95 ARG A C 1
ATOM 733 O O . ARG A 1 95 ? -4.772 -7.068 1.325 1.00 89.75 95 ARG A O 1
ATOM 740 N N . VAL A 1 96 ? -4.408 -4.854 1.154 1.00 91.50 96 VAL A N 1
ATOM 741 C CA . VAL A 1 96 ? -3.056 -4.959 0.574 1.00 91.50 96 VAL A CA 1
ATOM 742 C C . VAL A 1 96 ? -2.140 -5.795 1.472 1.00 91.50 96 VAL A C 1
ATOM 744 O O . VAL A 1 96 ? -1.395 -6.647 0.984 1.00 91.50 96 VAL A O 1
ATOM 747 N N . TRP A 1 97 ? -2.199 -5.598 2.792 1.00 91.88 97 TRP A N 1
ATOM 748 C CA . TRP A 1 97 ? -1.438 -6.412 3.740 1.00 91.88 97 TRP A CA 1
ATOM 749 C C . TRP A 1 97 ? -1.841 -7.886 3.706 1.00 91.88 97 TRP A C 1
ATOM 751 O O . TRP A 1 97 ? -0.969 -8.755 3.700 1.00 91.88 97 TRP A O 1
ATOM 761 N N . HIS A 1 98 ? -3.140 -8.179 3.667 1.00 90.12 98 HIS A N 1
ATOM 762 C CA . HIS A 1 98 ? -3.646 -9.547 3.608 1.00 90.12 98 HIS A CA 1
ATOM 763 C C . HIS A 1 98 ? -3.320 -10.257 2.294 1.00 90.12 98 HIS A C 1
ATOM 765 O O . HIS A 1 98 ? -3.024 -11.451 2.328 1.00 90.12 98 HIS A O 1
ATOM 771 N N . ASP A 1 99 ? -3.302 -9.541 1.170 1.00 90.31 99 ASP A N 1
ATOM 772 C CA . ASP A 1 99 ? -2.848 -10.079 -0.114 1.00 90.31 99 ASP A CA 1
ATOM 773 C C . ASP A 1 99 ? -1.372 -10.506 -0.049 1.00 90.31 99 ASP A C 1
ATOM 775 O O . ASP A 1 99 ? -1.002 -11.562 -0.562 1.00 90.31 99 ASP A O 1
ATOM 779 N N . ILE A 1 100 ? -0.520 -9.724 0.627 1.00 90.25 100 ILE A N 1
ATOM 780 C CA . ILE A 1 100 ? 0.915 -10.019 0.775 1.00 90.25 100 ILE A CA 1
ATOM 781 C C . ILE A 1 100 ? 1.179 -11.101 1.829 1.00 90.25 100 ILE A C 1
ATOM 783 O O . ILE A 1 100 ? 2.037 -11.961 1.637 1.00 90.25 100 ILE A O 1
ATOM 787 N N . TYR A 1 101 ? 0.495 -11.036 2.967 1.00 88.12 101 TYR A N 1
ATOM 788 C CA . TYR A 1 101 ? 0.687 -11.929 4.104 1.00 88.12 101 TYR A CA 1
ATOM 789 C C . TYR A 1 101 ? -0.655 -12.537 4.526 1.00 88.12 101 TYR A C 1
ATOM 791 O O . TYR A 1 101 ? -1.226 -12.139 5.552 1.00 88.12 101 TYR A O 1
ATOM 799 N N . PRO A 1 102 ? -1.161 -13.529 3.775 1.00 86.12 102 PRO A N 1
ATOM 800 C CA . PRO A 1 102 ? -2.435 -14.155 4.095 1.00 86.12 102 PRO A CA 1
ATOM 801 C C . PRO A 1 102 ? -2.389 -14.773 5.497 1.00 86.12 102 PRO A C 1
ATOM 803 O O . PRO A 1 102 ? -1.502 -15.562 5.824 1.00 86.12 102 PRO A O 1
ATOM 806 N N . GLY A 1 103 ? -3.343 -14.382 6.347 1.00 84.12 103 GLY A N 1
ATOM 807 C CA . GLY A 1 103 ? -3.460 -14.860 7.730 1.00 84.12 103 GLY A CA 1
ATOM 808 C C . GLY A 1 103 ? -2.537 -14.184 8.751 1.00 84.12 103 GLY A C 1
ATOM 809 O O . GLY A 1 103 ? -2.577 -14.544 9.927 1.00 84.12 103 GLY A O 1
ATOM 810 N N . ARG A 1 104 ? -1.720 -13.199 8.353 1.00 85.44 104 ARG A N 1
ATOM 811 C CA . ARG A 1 104 ? -0.910 -12.422 9.299 1.00 85.44 104 ARG A CA 1
ATOM 812 C C . ARG A 1 104 ? -1.734 -11.254 9.857 1.00 85.44 104 ARG A C 1
ATOM 814 O O . ARG A 1 104 ? -2.396 -10.573 9.073 1.00 85.44 104 ARG A O 1
ATOM 821 N N . PRO A 1 105 ? -1.685 -10.984 11.174 1.00 86.25 105 PRO A N 1
ATOM 822 C CA . PRO A 1 105 ? -2.342 -9.809 11.736 1.00 86.25 105 PRO A CA 1
ATOM 823 C C . PRO A 1 105 ? -1.733 -8.526 11.167 1.00 86.25 105 PRO A C 1
ATOM 825 O O . PRO A 1 105 ? -0.567 -8.519 10.743 1.00 86.25 105 PRO A O 1
ATOM 828 N N . LEU A 1 106 ? -2.525 -7.453 11.164 1.00 85.88 106 LEU A N 1
ATOM 829 C CA . LEU A 1 106 ? -2.053 -6.134 10.764 1.00 85.88 106 LEU A CA 1
ATOM 830 C C . LEU A 1 106 ? -0.926 -5.671 11.699 1.00 85.88 106 LEU A C 1
ATOM 832 O O . LEU A 1 106 ? -0.980 -5.929 12.905 1.00 85.88 106 LEU A O 1
ATOM 836 N N . PRO A 1 107 ? 0.094 -4.983 11.168 1.00 79.19 107 PRO A N 1
ATOM 837 C CA . PRO A 1 107 ? 1.121 -4.325 11.959 1.00 79.19 107 PRO A CA 1
ATOM 838 C C . PRO A 1 107 ? 0.520 -3.069 12.608 1.00 79.19 107 PRO A C 1
ATOM 840 O O . PRO A 1 107 ? 0.773 -1.954 12.173 1.00 79.19 107 PRO A O 1
ATOM 843 N N . THR A 1 108 ? -0.335 -3.250 13.612 1.00 69.44 108 THR A N 1
ATOM 844 C CA . THR A 1 108 ? -0.879 -2.145 14.415 1.00 69.44 108 THR A CA 1
ATOM 845 C C . THR A 1 108 ? 0.192 -1.649 15.396 1.00 69.44 108 THR A C 1
ATOM 847 O O . THR A 1 108 ? 1.071 -2.412 15.808 1.00 69.44 108 THR A O 1
ATOM 850 N N . ALA A 1 109 ? 0.112 -0.375 15.792 1.00 54.97 109 ALA A N 1
ATOM 851 C CA . ALA A 1 109 ? 0.959 0.208 16.834 1.00 54.97 109 ALA A CA 1
ATOM 852 C C . ALA A 1 109 ? 0.752 -0.428 18.229 1.00 54.97 109 ALA A C 1
ATOM 854 O O . ALA A 1 109 ? 1.567 -0.208 19.124 1.00 54.97 109 ALA A O 1
ATOM 855 N N . ASP A 1 110 ? -0.289 -1.244 18.414 1.00 49.88 110 ASP A N 1
ATOM 856 C CA . ASP A 1 110 ? -0.589 -1.951 19.654 1.00 49.88 110 ASP A CA 1
ATOM 857 C C . ASP A 1 110 ? -0.582 -3.472 19.436 1.00 49.88 110 ASP A C 1
ATOM 859 O O . ASP A 1 110 ? -1.548 -4.105 19.009 1.00 49.88 110 ASP A O 1
ATOM 863 N N . SER A 1 111 ? 0.560 -4.081 19.729 1.00 46.81 111 SER A N 1
ATOM 864 C CA . SER A 1 111 ? 0.612 -5.467 20.193 1.00 46.81 111 SER A CA 1
ATOM 865 C C . SER A 1 111 ? 1.193 -5.442 21.594 1.00 46.81 111 SER A C 1
ATOM 867 O O . SER A 1 111 ? 2.330 -5.850 21.829 1.00 46.81 111 SER A O 1
ATOM 869 N N . GLY A 1 112 ? 0.408 -4.866 22.503 1.00 47.88 112 GLY A N 1
ATOM 870 C CA . GLY A 1 112 ? 0.773 -4.678 23.892 1.00 47.88 112 GLY A CA 1
ATOM 871 C C . GLY A 1 112 ? -0.327 -4.995 24.895 1.00 47.88 112 GLY A C 1
ATOM 872 O O . GLY A 1 112 ? -0.102 -4.687 26.053 1.00 47.88 112 GLY A O 1
ATOM 873 N N . ASN A 1 113 ? -1.471 -5.605 24.549 1.00 46.06 113 ASN A N 1
ATOM 874 C CA . ASN A 1 113 ? -2.341 -6.200 25.575 1.00 46.06 113 ASN A CA 1
ATOM 875 C C . ASN A 1 113 ? -3.420 -7.131 25.002 1.00 46.06 113 ASN A C 1
ATOM 877 O O . ASN A 1 113 ? -4.279 -6.688 24.243 1.00 46.06 113 ASN A O 1
ATOM 881 N N . GLY A 1 114 ? -3.442 -8.403 25.418 1.00 46.47 114 GLY A N 1
ATOM 882 C CA . GLY A 1 114 ? -4.551 -9.282 25.041 1.00 46.47 114 GLY A CA 1
ATOM 883 C C . GLY A 1 114 ? -4.414 -10.789 25.252 1.00 46.47 114 GLY A C 1
ATOM 884 O O . GLY A 1 114 ? -5.132 -11.510 24.572 1.00 46.47 114 GLY A O 1
ATOM 885 N N . ASP A 1 115 ? -3.579 -11.296 26.168 1.00 42.97 115 ASP A N 1
ATOM 886 C CA . ASP A 1 115 ? -3.837 -12.632 26.739 1.00 42.97 115 ASP A CA 1
ATOM 887 C C . ASP A 1 115 ? -4.337 -12.467 28.173 1.00 42.97 115 ASP A C 1
ATOM 889 O O . ASP A 1 115 ? -3.598 -12.485 29.155 1.00 42.97 115 ASP A O 1
ATOM 893 N N . SER A 1 116 ? -5.643 -12.230 28.278 1.00 53.56 116 SER A N 1
ATOM 894 C CA . SER A 1 116 ? -6.383 -12.529 29.494 1.00 53.56 116 SER A CA 1
ATOM 895 C C . SER A 1 116 ? -6.680 -14.023 29.496 1.00 53.56 116 SER A C 1
ATOM 897 O O . SER A 1 116 ? -7.703 -14.450 28.965 1.00 53.56 116 SER A O 1
ATOM 899 N N . ARG A 1 117 ? -5.833 -14.821 30.150 1.00 49.44 117 ARG A N 1
ATOM 900 C CA . ARG A 1 117 ? -6.250 -16.124 30.675 1.00 49.44 117 ARG A CA 1
ATOM 901 C C . ARG A 1 117 ? -6.307 -16.084 32.195 1.00 49.44 117 ARG A C 1
ATOM 903 O O . ARG A 1 117 ? -5.517 -16.703 32.898 1.00 49.44 117 ARG A O 1
ATOM 910 N N . ALA A 1 118 ? -7.307 -15.362 32.694 1.00 55.59 118 ALA A N 1
ATOM 911 C CA . ALA A 1 118 ? -7.915 -15.690 33.974 1.00 55.59 118 ALA A CA 1
ATOM 912 C C . ALA A 1 118 ? -8.717 -16.990 33.793 1.00 55.59 118 ALA A C 1
ATOM 914 O O . ALA A 1 118 ? -9.638 -17.055 32.980 1.00 55.59 118 ALA A O 1
ATOM 915 N N . GLY A 1 119 ? -8.345 -18.032 34.531 1.00 42.19 119 GLY A N 1
ATOM 916 C CA . GLY A 1 119 ? -9.100 -19.274 34.671 1.00 42.19 119 GLY A CA 1
ATOM 917 C C . GLY A 1 119 ? -9.057 -19.697 36.143 1.00 42.19 119 GLY A C 1
ATOM 918 O O . GLY A 1 119 ? -7.951 -19.806 36.669 1.00 42.19 119 GLY A O 1
ATOM 919 N N . PRO A 1 120 ? -10.207 -19.859 36.820 1.00 68.06 120 PRO A N 1
ATOM 920 C CA . PRO A 1 120 ? -10.287 -20.041 38.268 1.00 68.06 120 PRO A CA 1
ATOM 921 C C . PRO A 1 120 ? -10.136 -21.516 38.667 1.00 68.06 120 PRO A C 1
ATOM 923 O O . PRO A 1 120 ? -10.522 -22.404 37.904 1.00 68.06 120 PRO A O 1
ATOM 926 N N . GLY A 1 121 ? -9.641 -21.763 39.881 1.00 45.19 121 GLY A N 1
ATOM 927 C CA . GLY A 1 121 ? -9.585 -23.091 40.501 1.00 45.19 121 GLY A CA 1
ATOM 928 C C . GLY A 1 121 ? -8.559 -23.166 41.612 1.00 45.19 121 GLY A C 1
ATOM 929 O O . GLY A 1 121 ? -7.392 -23.455 41.280 1.00 45.19 121 GLY A O 1
#